Protein AF-A0A960U323-F1 (afdb_monomer)

Mean predicted aligned error: 7.95 Å

Secondary structure (DSSP, 8-state):
------TT-TTPBP---GGGGS-TTSTTHHHHHHHHHHHHTTTTT-SGGGBHHHHHHHHHHHT--EETTEE-

Solvent-accessible surface area (backbone atoms only — not comparable to full-atom values): 4328 Å² total; per-residue (Å²): 134,88,80,81,79,49,89,83,44,66,69,30,70,50,81,72,57,58,26,80,80,42,56,88,88,40,90,57,23,60,50,34,42,52,34,39,54,61,34,56,76,64,56,62,76,47,81,69,47,47,24,39,53,45,37,54,48,54,29,54,78,70,72,36,45,75,59,98,62,41,79,85

Radius of gyration: 13.19 Å; Cα contacts (8 Å, |Δi|>4): 68; chains: 1; bounding box: 38×22×33 Å

Sequence (72 aa):
MEYRDFNHYKSCPILHRKETFLHSSHPRYEEFSALSSAEEAGLLSRRDIGSKNRWEEVLQEKGLRIEGHVLL

Nearest PDB structures (foldseek):
  3aji-assembly1_B  TM=2.545E-01  e=8.976E+00  Mus musculus

Structure (mmCIF, N/CA/C/O backbone):
data_AF-A0A960U323-F1
#
_entry.id   AF-A0A960U323-F1
#
loop_
_atom_site.group_PDB
_atom_site.id
_atom_site.type_symbol
_atom_site.label_atom_id
_atom_site.label_alt_id
_atom_site.label_comp_id
_atom_site.label_asym_id
_atom_site.label_entity_id
_atom_site.label_seq_id
_atom_site.pdbx_PDB_ins_code
_atom_site.Cartn_x
_atom_site.Cartn_y
_atom_site.Cartn_z
_atom_site.occupancy
_atom_site.B_iso_or_equiv
_atom_site.auth_seq_id
_atom_site.auth_comp_id
_atom_site.auth_asym_id
_atom_site.auth_atom_id
_atom_site.pdbx_PDB_model_num
ATOM 1 N N . MET A 1 1 ? 31.200 5.305 -6.012 1.00 44.22 1 MET A N 1
ATOM 2 C CA . MET A 1 1 ? 29.754 5.011 -6.055 1.00 44.22 1 MET A CA 1
ATOM 3 C C . MET A 1 1 ? 29.388 4.465 -4.690 1.00 44.22 1 MET A C 1
ATOM 5 O O . MET A 1 1 ? 29.825 3.373 -4.364 1.00 44.22 1 MET A O 1
ATOM 9 N N . GLU A 1 2 ? 28.716 5.253 -3.855 1.00 56.97 2 GLU A N 1
ATOM 10 C CA . GLU A 1 2 ? 28.257 4.787 -2.542 1.00 56.97 2 GLU A CA 1
ATOM 11 C C . GLU A 1 2 ? 26.932 4.051 -2.726 1.00 56.97 2 GLU A C 1
ATOM 13 O O . GLU A 1 2 ? 25.911 4.654 -3.058 1.00 56.97 2 GLU A O 1
ATOM 18 N N . TYR A 1 3 ? 26.969 2.733 -2.559 1.00 58.53 3 TYR A N 1
ATOM 19 C CA . TYR A 1 3 ? 25.770 1.917 -2.480 1.00 58.53 3 TYR A CA 1
ATOM 20 C C . TYR A 1 3 ? 25.227 2.065 -1.055 1.00 58.53 3 TYR A C 1
ATOM 22 O O . TYR A 1 3 ? 25.907 1.720 -0.091 1.00 58.53 3 TYR A O 1
ATOM 30 N N . ARG A 1 4 ? 24.045 2.670 -0.896 1.00 56.44 4 ARG A N 1
ATOM 31 C CA . ARG A 1 4 ? 23.385 2.740 0.412 1.00 56.44 4 ARG A CA 1
ATOM 32 C C . ARG A 1 4 ? 22.607 1.447 0.628 1.00 56.44 4 ARG A C 1
ATOM 34 O O . ARG A 1 4 ? 21.530 1.263 0.068 1.00 56.44 4 ARG A O 1
ATOM 41 N N . ASP A 1 5 ? 23.159 0.566 1.451 1.00 56.53 5 ASP A N 1
ATOM 42 C CA . ASP A 1 5 ? 22.480 -0.636 1.922 1.00 56.53 5 ASP A CA 1
ATOM 43 C C . ASP A 1 5 ? 21.400 -0.275 2.946 1.00 56.53 5 ASP A C 1
ATOM 45 O O . ASP A 1 5 ? 21.664 -0.025 4.122 1.00 56.53 5 ASP A O 1
ATOM 49 N N . PHE A 1 6 ? 20.146 -0.266 2.501 1.00 59.69 6 PHE A N 1
ATOM 50 C CA . PHE A 1 6 ? 18.988 -0.054 3.376 1.00 59.69 6 PHE A CA 1
ATOM 51 C C . PHE A 1 6 ? 18.471 -1.350 4.017 1.00 59.69 6 PHE A C 1
ATOM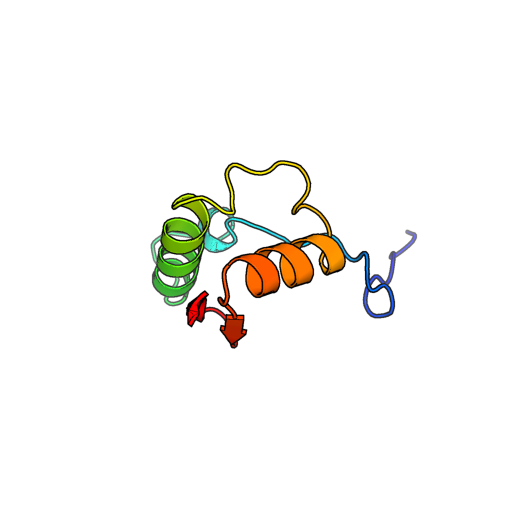 53 O O . PHE A 1 6 ? 17.487 -1.318 4.754 1.00 59.69 6 PHE A O 1
ATOM 60 N N . ASN A 1 7 ? 19.148 -2.482 3.787 1.00 58.38 7 ASN A N 1
ATOM 61 C CA . ASN A 1 7 ? 18.719 -3.806 4.250 1.00 58.38 7 ASN A CA 1
ATOM 62 C C . ASN A 1 7 ? 18.609 -3.898 5.789 1.00 58.38 7 ASN A C 1
ATOM 64 O O . ASN A 1 7 ? 17.812 -4.664 6.318 1.00 58.38 7 ASN A O 1
ATOM 68 N N . HIS A 1 8 ? 19.367 -3.068 6.515 1.00 53.50 8 HIS A N 1
ATOM 69 C CA . HIS A 1 8 ? 19.361 -3.018 7.982 1.00 53.50 8 HIS A CA 1
ATOM 70 C C . HIS A 1 8 ? 18.513 -1.886 8.588 1.00 53.50 8 HIS A C 1
ATOM 72 O O . HIS A 1 8 ? 18.374 -1.818 9.811 1.00 53.50 8 HIS A O 1
ATOM 78 N N . TYR A 1 9 ? 17.937 -0.991 7.776 1.00 59.41 9 TYR A N 1
ATOM 79 C CA . TYR A 1 9 ? 17.187 0.155 8.289 1.00 59.41 9 TYR A CA 1
ATOM 80 C C . TYR A 1 9 ? 15.683 -0.121 8.310 1.00 59.41 9 TYR A C 1
ATOM 82 O O . TYR A 1 9 ? 15.028 -0.230 7.278 1.00 59.41 9 TYR A O 1
ATOM 90 N N . LYS A 1 10 ? 15.099 -0.119 9.512 1.00 57.50 10 LYS A N 1
ATOM 91 C CA . LYS A 1 10 ? 13.638 -0.117 9.717 1.00 57.50 10 LYS A CA 1
ATOM 92 C C . LYS A 1 10 ? 12.928 1.106 9.101 1.00 57.50 10 LYS A C 1
ATOM 94 O O . LYS A 1 10 ? 11.743 1.043 8.797 1.00 57.50 10 LYS A O 1
ATOM 99 N N . SER A 1 11 ? 13.662 2.190 8.841 1.00 60.53 11 SER A N 1
ATOM 100 C CA . SER A 1 11 ? 13.185 3.350 8.066 1.00 60.53 11 SER A CA 1
ATOM 101 C C . SER A 1 11 ? 13.500 3.253 6.571 1.00 60.53 11 SER A C 1
ATOM 103 O O . SER A 1 11 ? 13.567 4.281 5.901 1.00 60.53 11 SER A O 1
ATOM 105 N N . CYS A 1 12 ? 13.730 2.051 6.030 1.00 70.06 12 CYS A N 1
ATOM 106 C CA . CYS A 1 12 ? 13.864 1.888 4.586 1.00 70.06 12 CYS A CA 1
ATOM 107 C C . CYS A 1 12 ? 12.614 2.467 3.903 1.00 70.06 12 CYS A C 1
ATOM 109 O O . CYS A 1 12 ? 11.493 2.167 4.342 1.00 70.06 12 CYS A O 1
ATOM 111 N N . PRO A 1 13 ? 12.782 3.308 2.870 1.00 75.38 13 PRO A N 1
ATOM 112 C CA . PRO A 1 13 ? 11.645 3.829 2.142 1.00 75.38 13 PRO A CA 1
ATOM 113 C C . PRO A 1 13 ? 10.877 2.677 1.488 1.00 75.38 13 PRO A C 1
ATOM 115 O O . PRO A 1 13 ? 11.484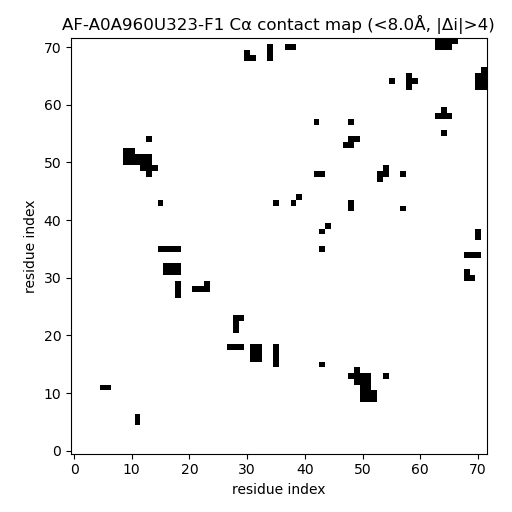 1.762 0.923 1.00 75.38 13 PRO A O 1
ATOM 118 N N . ILE A 1 14 ? 9.549 2.701 1.591 1.00 78.19 14 ILE A N 1
ATOM 119 C CA . ILE A 1 14 ? 8.687 1.749 0.886 1.00 78.19 14 ILE A CA 1
ATOM 120 C C . ILE A 1 14 ? 8.469 2.270 -0.526 1.00 78.19 14 ILE A C 1
ATOM 122 O O . ILE A 1 14 ? 8.091 3.426 -0.726 1.00 78.19 14 ILE A O 1
ATOM 126 N N . LEU A 1 15 ? 8.676 1.392 -1.505 1.00 77.62 15 LEU A N 1
ATOM 127 C CA . LEU A 1 15 ? 8.258 1.662 -2.869 1.00 77.62 15 LEU A CA 1
ATOM 128 C C . LEU A 1 15 ? 6.773 1.329 -3.014 1.00 77.62 15 LEU A C 1
ATOM 130 O O . LEU A 1 15 ? 6.400 0.155 -3.077 1.00 77.62 15 LEU A O 1
ATOM 134 N N . HIS A 1 16 ? 5.960 2.377 -3.056 1.00 80.25 16 HIS A N 1
ATOM 135 C CA . HIS A 1 16 ? 4.542 2.307 -3.396 1.00 80.25 16 HIS A CA 1
ATOM 136 C C . HIS A 1 16 ? 4.351 2.261 -4.912 1.00 80.25 16 HIS A C 1
ATOM 138 O O . HIS A 1 16 ? 5.244 2.668 -5.660 1.00 80.25 16 HIS A O 1
ATOM 144 N N . ARG A 1 17 ? 3.183 1.792 -5.362 1.00 79.69 17 ARG A N 1
ATOM 145 C CA . ARG A 1 17 ? 2.809 1.730 -6.783 1.00 79.69 17 ARG A CA 1
ATOM 146 C C . ARG A 1 17 ? 3.836 1.022 -7.666 1.00 79.69 17 ARG A C 1
ATOM 148 O O . ARG A 1 17 ? 4.267 1.539 -8.703 1.00 79.69 17 ARG A O 1
ATOM 155 N N . LYS A 1 18 ? 4.283 -0.162 -7.240 1.00 81.38 18 LYS A N 1
ATOM 156 C CA . LYS A 1 18 ? 5.310 -0.955 -7.944 1.00 81.38 18 LYS A CA 1
ATOM 157 C C . LYS A 1 18 ? 4.880 -1.314 -9.368 1.00 81.38 18 LYS A C 1
ATOM 159 O O . LYS A 1 18 ? 5.731 -1.452 -10.243 1.00 81.38 18 LYS A O 1
ATOM 164 N N . GLU A 1 19 ? 3.577 -1.403 -9.617 1.00 80.94 19 GLU A N 1
ATOM 165 C CA . GLU A 1 19 ? 2.990 -1.597 -10.938 1.00 80.94 19 GLU A CA 1
ATOM 166 C C . GLU A 1 19 ? 3.377 -0.491 -11.922 1.00 80.94 19 GLU A C 1
ATOM 168 O O . GLU A 1 19 ? 3.546 -0.780 -13.098 1.00 80.94 19 GLU A O 1
ATOM 173 N N . THR A 1 20 ? 3.612 0.748 -11.472 1.00 83.19 20 THR A N 1
ATOM 174 C CA . THR A 1 20 ? 4.020 1.848 -12.371 1.00 83.19 20 THR A CA 1
ATOM 175 C C . THR A 1 20 ? 5.422 1.656 -12.952 1.00 83.19 20 THR A C 1
ATOM 177 O O . THR A 1 20 ? 5.742 2.218 -13.998 1.00 83.19 20 THR A O 1
ATOM 180 N N . PHE A 1 21 ? 6.246 0.827 -12.305 1.00 82.50 21 PHE A N 1
ATOM 181 C CA . PHE A 1 21 ? 7.574 0.444 -12.784 1.00 82.50 21 PHE A CA 1
ATOM 182 C C . PHE A 1 21 ? 7.545 -0.800 -13.675 1.00 82.50 21 PHE A C 1
ATOM 184 O O . PHE A 1 21 ? 8.570 -1.178 -14.243 1.00 82.50 21 PHE A O 1
ATOM 191 N N . LEU A 1 22 ? 6.392 -1.458 -13.789 1.00 84.31 22 LEU A N 1
ATOM 192 C CA . LEU A 1 22 ? 6.216 -2.671 -14.567 1.00 84.31 22 LEU A CA 1
ATOM 193 C C . LEU A 1 22 ? 5.382 -2.378 -15.809 1.00 84.31 22 LEU A C 1
ATOM 195 O O . LEU A 1 22 ? 4.446 -1.584 -15.802 1.00 84.31 22 LEU A O 1
ATOM 199 N N . HIS A 1 23 ? 5.718 -3.056 -16.901 1.00 85.19 23 HIS A N 1
ATOM 200 C CA . HIS A 1 23 ? 4.896 -3.003 -18.101 1.00 85.19 23 HIS A CA 1
ATOM 201 C C . HIS A 1 23 ? 3.565 -3.730 -17.859 1.00 85.19 23 HIS A C 1
ATOM 203 O O . HIS A 1 23 ? 3.531 -4.734 -17.149 1.00 85.19 23 HIS A O 1
ATOM 209 N N . SER A 1 24 ? 2.487 -3.290 -18.505 1.00 79.50 24 SER A N 1
ATOM 210 C CA . SER A 1 24 ? 1.156 -3.906 -18.382 1.00 79.50 24 SER A CA 1
ATOM 211 C C . SER A 1 24 ? 1.113 -5.380 -18.812 1.00 79.50 24 SER A C 1
ATOM 213 O O . SER A 1 24 ? 0.260 -6.129 -18.355 1.00 79.50 24 SER A O 1
ATOM 215 N N . SER A 1 25 ? 2.053 -5.832 -19.649 1.00 86.25 25 SER A N 1
ATOM 216 C CA . SER A 1 25 ? 2.203 -7.255 -20.008 1.00 86.25 25 SER A CA 1
ATOM 217 C C . SER A 1 25 ? 2.938 -8.100 -18.962 1.00 86.25 25 SER A C 1
ATOM 219 O O . SER A 1 25 ? 3.143 -9.292 -19.183 1.00 86.25 25 SER A O 1
ATOM 221 N N . HIS A 1 26 ? 3.408 -7.515 -17.859 1.00 84.50 26 HIS A N 1
ATOM 222 C CA . HIS A 1 26 ? 4.149 -8.266 -16.854 1.00 84.50 26 HIS A CA 1
ATOM 223 C C . HIS A 1 26 ? 3.172 -9.096 -16.004 1.00 84.50 26 HIS A C 1
ATOM 225 O O . HIS A 1 26 ? 2.240 -8.530 -15.442 1.00 84.50 26 HIS A O 1
ATOM 231 N N . PRO A 1 27 ? 3.400 -10.405 -15.790 1.00 83.38 27 PRO A N 1
ATOM 232 C CA . PRO A 1 27 ? 2.470 -11.260 -15.038 1.00 83.38 27 PRO A CA 1
ATOM 233 C C . PRO A 1 27 ? 2.254 -10.842 -13.574 1.00 83.38 27 PRO A C 1
ATOM 235 O O . PRO A 1 27 ? 1.291 -11.263 -12.952 1.00 83.38 27 PRO A O 1
ATOM 238 N N . ARG A 1 28 ? 3.144 -10.013 -13.013 1.00 81.25 28 ARG A N 1
ATOM 239 C CA . ARG A 1 28 ? 3.010 -9.463 -11.655 1.00 81.25 28 ARG A CA 1
ATOM 240 C C . ARG A 1 28 ? 2.376 -8.072 -11.626 1.00 81.25 28 ARG A C 1
ATOM 242 O O . ARG A 1 28 ? 2.088 -7.579 -10.545 1.00 81.25 28 ARG A O 1
ATOM 249 N N . TYR A 1 29 ? 2.179 -7.434 -12.783 1.00 86.19 29 TYR A N 1
ATOM 250 C CA . TYR A 1 29 ? 1.573 -6.104 -12.868 1.00 86.19 29 TYR A CA 1
ATOM 251 C C . TYR A 1 29 ? 0.194 -6.092 -12.209 1.00 86.19 29 TYR A C 1
ATOM 253 O O . TYR A 1 29 ? -0.091 -5.204 -11.418 1.00 86.19 29 TYR A O 1
ATOM 261 N N . GLU A 1 30 ? -0.619 -7.113 -12.481 1.00 84.44 30 GLU A N 1
ATOM 262 C CA . GLU A 1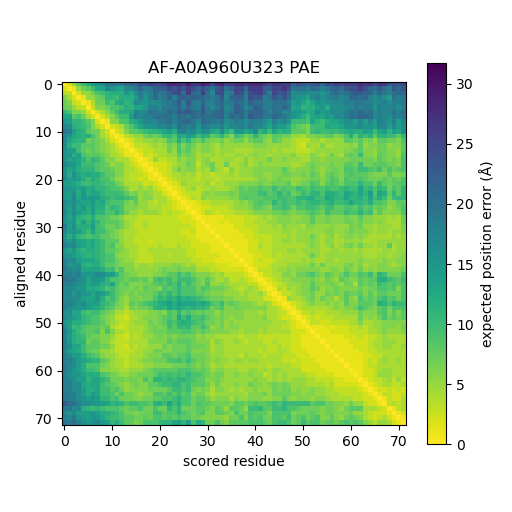 30 ? -1.966 -7.233 -11.924 1.00 84.44 30 GLU A CA 1
ATOM 263 C C . GLU A 1 30 ? -1.948 -7.402 -10.395 1.00 84.44 30 GLU A C 1
ATOM 265 O O . GLU A 1 30 ? -2.691 -6.714 -9.704 1.00 84.44 30 GLU A O 1
ATOM 270 N N . GLU A 1 31 ? -1.033 -8.219 -9.854 1.00 84.31 31 GLU A N 1
ATOM 271 C CA . GLU A 1 31 ? -0.846 -8.401 -8.403 1.00 84.31 31 GLU A CA 1
ATOM 272 C C . GLU A 1 31 ? -0.473 -7.077 -7.713 1.00 84.31 31 GLU A C 1
ATOM 274 O O . GLU A 1 31 ? -1.099 -6.679 -6.731 1.00 84.31 31 GLU A O 1
ATOM 279 N N . PHE A 1 32 ? 0.498 -6.343 -8.266 1.00 84.12 32 PHE A N 1
ATOM 280 C CA . PHE A 1 32 ? 0.895 -5.042 -7.725 1.00 84.12 32 PHE A CA 1
ATOM 281 C C . PHE A 1 32 ? -0.184 -3.971 -7.905 1.00 84.12 32 PHE A C 1
ATOM 283 O O . PHE A 1 32 ? -0.395 -3.164 -7.006 1.00 84.12 32 PHE A O 1
ATOM 290 N N . SER A 1 33 ? -0.897 -3.978 -9.031 1.00 84.31 33 SER A N 1
ATOM 291 C CA . SER A 1 33 ? -1.967 -3.019 -9.307 1.00 84.31 33 SER A CA 1
ATOM 292 C C . SER A 1 33 ? -3.170 -3.234 -8.389 1.00 84.31 33 SER A C 1
ATOM 294 O O . SER A 1 33 ? -3.756 -2.261 -7.906 1.00 84.31 33 SER A O 1
ATOM 296 N N . ALA A 1 34 ? -3.506 -4.491 -8.087 1.00 84.00 34 ALA A N 1
ATOM 297 C CA . ALA A 1 34 ? -4.525 -4.835 -7.105 1.00 84.00 34 ALA A CA 1
ATOM 298 C C . ALA A 1 34 ? -4.116 -4.380 -5.698 1.00 84.00 34 ALA A C 1
ATOM 300 O O . ALA A 1 34 ? -4.919 -3.750 -5.007 1.00 84.00 34 ALA A O 1
ATOM 301 N N . LEU A 1 35 ? -2.857 -4.624 -5.307 1.00 84.00 35 LEU A N 1
ATOM 302 C CA . LEU A 1 35 ? -2.310 -4.137 -4.041 1.00 84.00 35 LEU A CA 1
ATOM 303 C C . LEU A 1 35 ? -2.418 -2.614 -3.948 1.00 84.00 35 LEU A C 1
ATOM 305 O O . LEU A 1 35 ? -3.028 -2.106 -3.013 1.00 84.00 35 LEU A O 1
ATOM 309 N N . SER A 1 36 ? -1.910 -1.886 -4.942 1.00 83.75 36 SER A N 1
ATOM 310 C CA . SER A 1 36 ? -1.937 -0.426 -4.915 1.00 83.75 36 SER A CA 1
ATOM 311 C C . SER A 1 36 ? -3.337 0.161 -5.036 1.00 83.75 36 SER A C 1
ATOM 313 O O . SER A 1 36 ? -3.606 1.182 -4.416 1.00 83.75 36 SER A O 1
ATOM 315 N N . SER A 1 37 ? -4.279 -0.513 -5.698 1.00 82.50 37 SER A N 1
ATOM 316 C CA . SER A 1 37 ? -5.695 -0.123 -5.649 1.00 82.50 37 SER A CA 1
ATOM 317 C C . SER A 1 37 ? -6.295 -0.291 -4.248 1.00 82.50 37 SER A C 1
ATOM 319 O O . SER A 1 37 ? -7.062 0.559 -3.797 1.00 82.50 37 SER A O 1
ATOM 321 N N . ALA A 1 38 ? -5.931 -1.357 -3.531 1.00 80.88 38 ALA A N 1
ATOM 322 C CA . ALA A 1 38 ? -6.364 -1.567 -2.152 1.00 80.88 38 ALA A CA 1
ATOM 323 C C . ALA A 1 38 ? -5.719 -0.548 -1.192 1.00 80.88 38 ALA A C 1
ATOM 325 O O . ALA A 1 38 ? -6.375 -0.034 -0.286 1.00 80.88 38 ALA A O 1
ATOM 326 N N . GLU A 1 39 ? -4.456 -0.190 -1.425 1.00 81.62 39 GLU A N 1
ATOM 327 C CA . GLU A 1 39 ? -3.752 0.862 -0.691 1.00 81.62 39 GLU A CA 1
ATOM 328 C C . GLU A 1 39 ? -4.349 2.258 -0.988 1.00 81.62 39 GLU A C 1
ATOM 330 O O . GLU A 1 39 ? -4.493 3.071 -0.072 1.00 81.62 39 GLU A O 1
ATOM 335 N N . GLU A 1 40 ? -4.769 2.549 -2.227 1.00 81.31 40 GLU A N 1
ATOM 336 C CA . GLU A 1 40 ? -5.442 3.804 -2.630 1.00 81.31 40 GLU A CA 1
ATOM 337 C C . GLU A 1 40 ? -6.770 4.037 -1.900 1.00 81.31 40 GLU A C 1
ATOM 339 O O . GLU A 1 40 ? -7.181 5.186 -1.739 1.00 81.31 40 GLU A O 1
ATO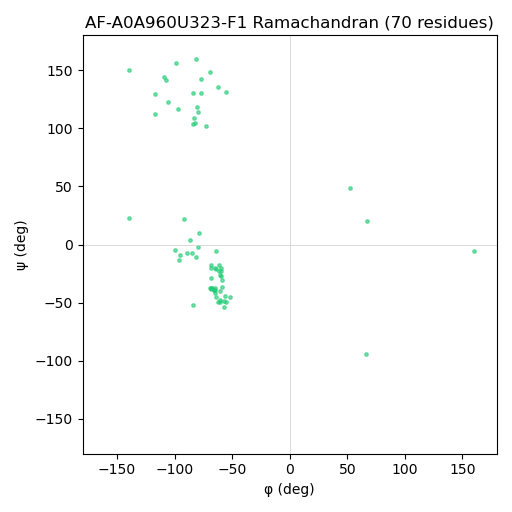M 344 N N . ALA A 1 41 ? -7.411 2.986 -1.377 1.00 74.38 41 ALA A N 1
ATOM 345 C CA . ALA A 1 41 ? -8.663 3.098 -0.625 1.00 74.38 41 ALA A CA 1
ATOM 346 C C . ALA A 1 41 ? -8.535 3.901 0.692 1.00 74.38 41 ALA A C 1
ATOM 348 O O . ALA A 1 41 ? -9.534 4.180 1.357 1.00 74.38 41 ALA A O 1
ATOM 349 N N . GLY A 1 42 ? -7.318 4.301 1.080 1.00 70.81 42 GLY A N 1
ATOM 350 C CA . GLY A 1 42 ? -7.103 5.282 2.145 1.00 70.81 42 GLY A CA 1
ATOM 351 C C . GLY A 1 42 ? -5.713 5.275 2.778 1.00 70.81 42 GLY A C 1
ATOM 352 O O . GLY A 1 42 ? -5.437 6.139 3.611 1.00 70.81 42 GLY A O 1
ATOM 353 N N . LEU A 1 43 ? -4.842 4.331 2.411 1.00 78.00 43 LEU A N 1
ATOM 354 C CA . LEU A 1 43 ? -3.458 4.288 2.875 1.00 78.00 43 LEU A CA 1
ATOM 355 C C . LEU A 1 43 ? -2.558 5.188 2.020 1.00 78.00 43 LEU A C 1
ATOM 357 O O . LEU A 1 43 ? -1.909 6.075 2.565 1.00 78.00 43 LEU A O 1
ATOM 361 N N . LEU A 1 44 ? -2.581 5.035 0.694 1.00 74.56 44 LEU A N 1
ATOM 362 C CA . LEU A 1 44 ? -1.733 5.769 -0.258 1.00 74.56 44 LEU A CA 1
ATOM 363 C C . LEU A 1 44 ? -1.994 7.286 -0.293 1.00 74.56 44 LEU A C 1
ATOM 365 O O . LEU A 1 44 ? -1.127 8.062 -0.686 1.00 74.56 44 LEU A O 1
ATOM 369 N N . SER A 1 45 ? -3.171 7.728 0.164 1.00 74.19 45 SER A N 1
ATOM 370 C CA . SER A 1 45 ? -3.474 9.155 0.320 1.00 74.19 45 SER A CA 1
ATOM 371 C C . SER A 1 45 ? -2.662 9.817 1.444 1.00 74.19 45 SER A C 1
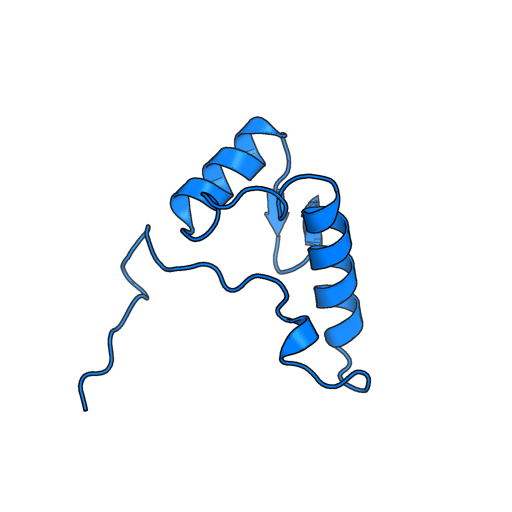ATOM 373 O O . SER A 1 45 ? -2.588 11.051 1.494 1.00 74.19 45 SER A O 1
ATOM 375 N N . ARG A 1 46 ? -2.076 9.039 2.363 1.00 76.12 46 ARG A N 1
ATOM 376 C CA . ARG A 1 46 ? -1.174 9.556 3.396 1.00 76.12 46 ARG A CA 1
ATOM 377 C C . ARG A 1 46 ? 0.198 9.838 2.785 1.00 76.12 46 ARG A C 1
ATOM 379 O O . ARG A 1 46 ? 0.683 9.104 1.936 1.00 76.12 46 ARG A O 1
ATOM 386 N N . ARG A 1 47 ? 0.851 10.919 3.217 1.00 71.81 47 ARG A N 1
ATOM 387 C CA . ARG A 1 47 ? 2.219 11.268 2.768 1.00 71.81 47 ARG A CA 1
ATOM 388 C C . ARG A 1 47 ? 3.294 10.777 3.737 1.00 71.81 47 ARG A C 1
ATOM 390 O O . ARG A 1 47 ? 4.471 10.760 3.398 1.00 71.81 47 ARG A O 1
ATOM 397 N N . ASP A 1 48 ? 2.890 10.378 4.939 1.00 78.25 48 ASP A N 1
ATOM 398 C CA . ASP A 1 48 ? 3.747 9.877 6.015 1.00 78.25 48 ASP A CA 1
ATOM 399 C C .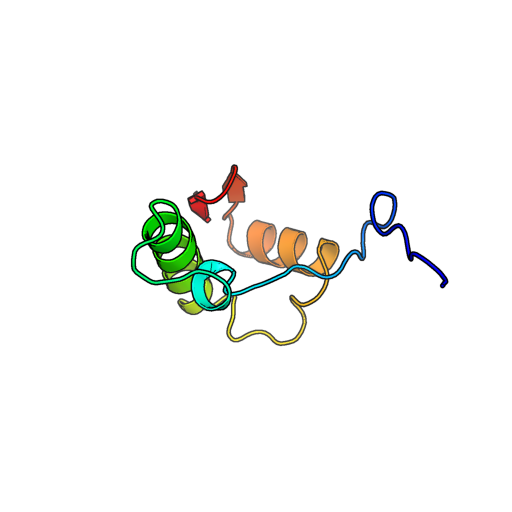 ASP A 1 48 ? 4.120 8.391 5.872 1.00 78.25 48 ASP A C 1
ATOM 401 O O . ASP A 1 48 ? 5.050 7.930 6.528 1.00 78.25 48 ASP A O 1
ATOM 405 N N . ILE A 1 49 ? 3.490 7.657 4.952 1.00 81.06 49 ILE A N 1
ATOM 406 C CA . ILE A 1 49 ? 3.744 6.228 4.684 1.00 81.06 49 ILE A CA 1
ATOM 407 C C . ILE A 1 49 ? 4.998 5.946 3.840 1.00 81.06 49 ILE A C 1
ATOM 409 O O . ILE A 1 49 ? 5.209 4.824 3.381 1.00 81.06 49 ILE A O 1
ATOM 413 N N . GLY A 1 50 ? 5.840 6.951 3.597 1.00 76.12 50 GLY A N 1
ATOM 414 C CA . GLY A 1 50 ? 7.060 6.785 2.804 1.00 76.12 50 GLY A CA 1
ATOM 415 C C . GLY A 1 50 ? 8.087 5.848 3.449 1.00 76.12 50 GLY A C 1
ATOM 416 O O . GLY A 1 50 ? 8.931 5.307 2.745 1.00 76.12 50 GLY A O 1
ATOM 417 N N . SER A 1 51 ? 8.002 5.620 4.762 1.00 81.44 51 SER A N 1
ATOM 418 C CA . SER A 1 51 ? 8.920 4.767 5.526 1.00 81.44 51 SER A CA 1
ATOM 419 C C . SER A 1 51 ? 8.253 3.461 5.941 1.00 81.44 51 SER A C 1
ATOM 421 O O . SER A 1 51 ? 7.107 3.477 6.390 1.00 81.44 51 SER A O 1
ATOM 423 N N . LYS A 1 52 ? 8.999 2.349 5.909 1.00 81.25 52 LYS A N 1
ATOM 424 C CA . LYS A 1 52 ? 8.502 1.026 6.321 1.00 81.25 52 LYS A CA 1
ATOM 425 C C . LYS A 1 52 ? 7.858 1.018 7.709 1.00 81.25 52 LYS A C 1
ATOM 427 O O . LYS A 1 52 ? 6.743 0.534 7.835 1.00 81.25 52 LYS A O 1
ATOM 432 N N . ASN A 1 53 ? 8.479 1.643 8.708 1.00 81.75 53 ASN A N 1
ATOM 433 C CA . ASN A 1 53 ? 7.868 1.771 10.036 1.00 81.75 53 ASN A CA 1
ATOM 434 C C . ASN A 1 53 ? 6.479 2.424 10.009 1.00 81.75 53 ASN A C 1
ATOM 436 O O . ASN A 1 53 ? 5.545 1.890 10.595 1.00 81.75 53 ASN A O 1
ATOM 440 N N . ARG A 1 54 ? 6.336 3.572 9.331 1.00 84.75 5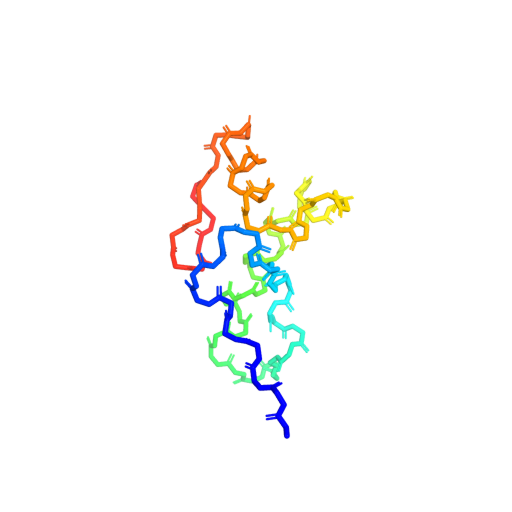4 ARG A N 1
ATOM 441 C CA . ARG A 1 54 ? 5.041 4.260 9.249 1.00 84.75 54 ARG A CA 1
ATOM 442 C C . ARG A 1 54 ? 4.019 3.428 8.498 1.00 84.75 54 ARG A C 1
ATOM 444 O O . ARG A 1 54 ? 2.859 3.407 8.881 1.00 84.75 54 ARG A O 1
ATOM 451 N N . TRP A 1 55 ? 4.457 2.725 7.462 1.00 84.19 55 TRP A N 1
ATOM 452 C CA . TRP A 1 55 ? 3.601 1.802 6.742 1.00 84.19 55 TRP A CA 1
ATOM 453 C C . TRP A 1 55 ? 3.061 0.684 7.635 1.00 84.19 55 TRP A C 1
ATOM 455 O O . TRP A 1 55 ? 1.854 0.463 7.676 1.00 84.19 55 TRP A O 1
ATOM 465 N N . GLU A 1 56 ? 3.942 0.030 8.394 1.00 82.38 56 GLU A N 1
ATOM 466 C CA . GLU A 1 56 ? 3.562 -1.018 9.343 1.00 82.38 56 GLU A CA 1
ATOM 467 C C . GLU A 1 56 ? 2.613 -0.486 10.429 1.00 82.38 56 GLU A C 1
ATOM 469 O O . GLU A 1 56 ? 1.635 -1.156 10.754 1.00 82.38 56 GLU A O 1
ATOM 474 N N . GLU A 1 57 ? 2.837 0.732 10.938 1.00 85.75 57 GLU A N 1
ATOM 475 C CA . GLU A 1 57 ? 1.918 1.379 11.882 1.00 85.75 57 GLU A CA 1
ATOM 476 C C . GLU A 1 57 ? 0.534 1.614 11.269 1.00 85.75 57 GLU A C 1
ATOM 478 O O . GLU A 1 57 ? -0.458 1.227 11.873 1.00 85.75 57 GLU A O 1
ATOM 483 N N . VAL A 1 58 ? 0.441 2.191 10.064 1.00 84.94 58 VAL A N 1
ATOM 484 C CA . VAL A 1 58 ? -0.858 2.475 9.422 1.00 84.94 58 VAL A CA 1
ATOM 485 C C . VAL A 1 58 ? -1.616 1.188 9.098 1.00 84.94 58 VAL A C 1
ATOM 487 O O . VAL A 1 58 ? -2.834 1.131 9.281 1.00 84.94 58 VAL A O 1
ATOM 490 N N . LEU A 1 59 ? -0.912 0.149 8.644 1.00 83.94 59 LEU A N 1
ATOM 491 C CA . LEU A 1 59 ? -1.491 -1.180 8.455 1.00 83.94 59 LEU A CA 1
ATOM 492 C C . LEU A 1 59 ? -2.088 -1.696 9.769 1.00 83.94 59 LEU A C 1
ATOM 494 O O . LEU A 1 59 ? -3.257 -2.073 9.810 1.00 83.94 59 LEU A O 1
ATOM 498 N N . GLN A 1 60 ? -1.331 -1.606 10.863 1.00 85.38 60 GLN A N 1
ATOM 499 C CA . GLN A 1 60 ? -1.776 -2.044 12.182 1.00 85.38 60 GLN A CA 1
ATOM 500 C C . GLN A 1 60 ? -2.939 -1.198 12.734 1.00 85.38 60 GLN A C 1
ATOM 502 O O . GLN A 1 60 ? -3.886 -1.766 13.272 1.00 85.38 60 GLN A O 1
ATOM 507 N N . GLU A 1 61 ? -2.934 0.125 12.532 1.00 85.81 61 GLU A N 1
ATOM 508 C CA . GLU A 1 61 ? -4.050 1.026 12.872 1.00 85.81 61 GLU A CA 1
ATOM 509 C C . GLU A 1 61 ? -5.344 0.641 12.140 1.00 85.81 61 GLU A C 1
ATOM 511 O O . GLU A 1 61 ? -6.442 0.768 12.682 1.00 85.81 61 GLU A O 1
ATOM 516 N N . LYS A 1 62 ? -5.223 0.178 10.893 1.00 81.44 62 LYS A N 1
ATOM 517 C CA .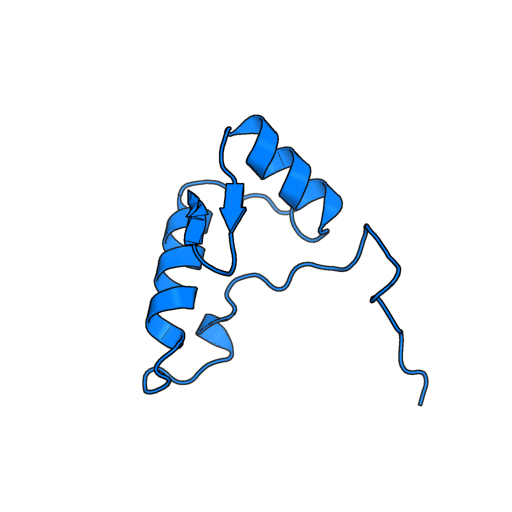 LYS A 1 62 ? -6.350 -0.269 10.068 1.00 81.44 62 LYS A CA 1
ATOM 518 C C . LYS A 1 62 ? -6.737 -1.730 10.312 1.00 81.44 62 LYS A C 1
ATOM 520 O O . LYS A 1 62 ? -7.754 -2.162 9.777 1.00 81.44 62 LYS A O 1
ATOM 525 N N . GLY A 1 63 ? -5.953 -2.475 11.093 1.00 83.12 63 GLY A N 1
ATOM 526 C CA . GLY A 1 63 ? -6.114 -3.921 11.262 1.00 83.12 63 GLY A CA 1
ATOM 527 C C . GLY A 1 63 ? -5.813 -4.722 9.991 1.00 83.12 63 GLY A C 1
ATOM 528 O O . GLY A 1 63 ? -6.276 -5.850 9.867 1.00 83.12 63 GLY A O 1
ATOM 529 N N . LEU A 1 64 ? -5.066 -4.132 9.058 1.00 83.25 64 LEU A N 1
ATOM 530 C CA . LEU A 1 64 ? -4.659 -4.727 7.790 1.00 83.25 64 LEU A CA 1
ATOM 531 C C . LEU A 1 64 ? -3.232 -5.262 7.897 1.00 83.25 64 LEU A C 1
ATOM 533 O O . LEU A 1 64 ? -2.424 -4.777 8.693 1.00 83.25 64 LEU A O 1
ATOM 537 N N . ARG A 1 65 ? -2.883 -6.232 7.057 1.00 82.12 65 ARG A N 1
ATOM 538 C CA . ARG A 1 65 ? -1.497 -6.702 6.920 1.00 82.12 65 ARG A CA 1
ATOM 539 C C . ARG A 1 65 ? -1.161 -6.973 5.464 1.00 82.12 65 ARG A C 1
ATOM 541 O O . ARG A 1 65 ? -2.023 -7.363 4.689 1.00 82.12 65 ARG A O 1
ATOM 548 N N . ILE A 1 66 ? 0.104 -6.802 5.095 1.00 78.56 66 ILE A N 1
ATOM 549 C CA . ILE A 1 66 ? 0.577 -7.185 3.762 1.00 78.56 66 ILE A CA 1
ATOM 550 C C . ILE A 1 66 ? 1.403 -8.445 3.883 1.00 78.56 66 ILE A C 1
ATOM 552 O O . ILE A 1 66 ? 2.415 -8.466 4.584 1.00 78.56 66 ILE A O 1
ATOM 556 N N . GLU A 1 67 ? 0.986 -9.477 3.163 1.00 78.00 67 GLU A N 1
ATOM 557 C CA . GLU A 1 67 ? 1.725 -10.724 3.050 1.00 78.00 67 GLU A CA 1
ATOM 558 C C . GLU A 1 67 ? 2.143 -10.922 1.591 1.00 78.00 67 GLU A C 1
ATOM 560 O O . GLU A 1 67 ? 1.314 -11.055 0.691 1.00 78.00 67 GLU A O 1
ATOM 565 N N . GLY A 1 68 ? 3.454 -10.849 1.338 1.00 75.50 68 GLY A N 1
ATOM 566 C CA . GLY A 1 68 ? 4.012 -10.817 -0.015 1.00 75.50 68 GLY A CA 1
ATOM 567 C C . GLY A 1 68 ? 3.622 -9.532 -0.745 1.00 75.50 68 GLY A C 1
ATOM 568 O O . GLY A 1 68 ? 4.284 -8.504 -0.592 1.00 75.50 68 GLY A O 1
ATOM 569 N N . HIS A 1 69 ? 2.538 -9.600 -1.513 1.00 72.38 69 HIS A N 1
ATOM 570 C CA . HIS A 1 69 ? 1.966 -8.487 -2.276 1.00 72.38 69 HIS A CA 1
ATOM 571 C C . HIS A 1 69 ? 0.436 -8.480 -2.226 1.00 72.38 69 HIS A C 1
ATOM 573 O O . HIS A 1 69 ? -0.211 -7.933 -3.111 1.00 72.38 69 HIS A O 1
ATOM 579 N N . VAL A 1 70 ? -0.144 -9.101 -1.200 1.00 71.56 70 VAL A N 1
ATOM 580 C CA . VAL A 1 70 ? -1.590 -9.127 -0.991 1.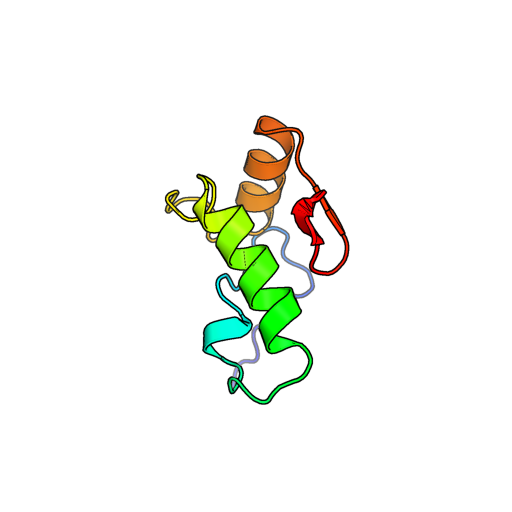00 71.56 70 VAL A CA 1
ATOM 581 C C . VAL A 1 70 ? -1.902 -8.415 0.315 1.00 71.56 70 VAL A C 1
ATOM 583 O O . VAL A 1 70 ? -1.282 -8.691 1.344 1.00 71.56 70 VAL A O 1
ATOM 586 N N . LEU A 1 71 ? -2.851 -7.483 0.249 1.00 75.69 71 LEU A N 1
ATOM 587 C CA . LEU A 1 71 ? -3.436 -6.844 1.418 1.00 75.69 71 LEU A CA 1
ATOM 588 C C . LEU A 1 71 ? -4.499 -7.793 1.996 1.00 75.69 71 LEU A C 1
ATOM 590 O O . LEU A 1 71 ? -5.449 -8.145 1.294 1.00 75.69 71 LEU A O 1
ATOM 594 N N . LEU A 1 72 ? -4.297 -8.230 3.239 1.00 71.62 72 LEU A N 1
ATOM 595 C CA . LEU A 1 72 ? -5.179 -9.119 4.003 1.00 71.62 72 LEU A CA 1
ATOM 596 C C . LEU A 1 72 ? -5.886 -8.356 5.124 1.00 71.62 72 LEU A C 1
ATOM 598 O O . LEU A 1 72 ? -5.225 -7.492 5.755 1.00 71.62 72 LEU A O 1
#

Foldseek 3Di:
DDDDPCVPPQFDFDDAQVLVVPDPPDPCSVLNVQLNVVCVVPNVVDPQNRGNVVVVVVCVVVVWDDDPRDID

pLDDT: mean 76.76, std 9.64, range [44.22, 86.25]